Protein AF-A0A6A8DE07-F1 (afdb_monomer_lite)

Foldseek 3Di:
DDDDQDDDDDDPDDPQPKDKDQDAPPDALCVVQVVAPPFDSVNQCVQCVPDDRVDDDHRDIGITGHD

Secondary structure (DSSP, 8-state):
------------S----EEEEEPPTT--HHHHHHHSTT--HHHHHHH-TTS-TTSPPTT-EEEEE--

pLDDT: mean 82.22, std 16.51, range [46.34, 95.56]

InterPro domains:
  IPR018392 LysM domain [PF01476] (21-65)
  IPR018392 LysM domain [PS51782] (19-64)
  IPR018392 LysM domain [SM00257] (20-65)
  IPR018392 LysM domain [cd00118] (19-64)
  IPR036779 LysM domain superfamily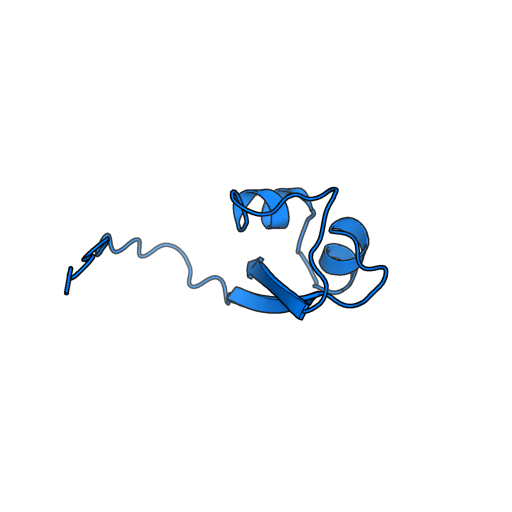 [G3DSA:3.10.350.10] (19-65)
  IPR036779 LysM domain superfamily [SSF54106] (19-65)

Structure (mmCIF, N/CA/C/O backbone):
data_AF-A0A6A8DE07-F1
#
_entry.id   AF-A0A6A8DE07-F1
#
loop_
_atom_site.group_PDB
_atom_site.id
_atom_site.type_symbol
_atom_site.label_atom_id
_atom_site.label_alt_id
_atom_site.label_comp_id
_atom_site.label_asym_id
_atom_site.label_entity_id
_atom_site.label_seq_id
_atom_site.pdbx_PDB_ins_code
_atom_site.Cartn_x
_atom_site.Cartn_y
_atom_site.Cartn_z
_atom_site.occupancy
_atom_site.B_iso_or_equiv
_atom_site.auth_seq_id
_atom_site.auth_comp_id
_atom_site.auth_asym_id
_atom_site.auth_atom_id
_atom_site.pdbx_PDB_model_num
ATOM 1 N N . SER A 1 1 ? -17.875 0.357 -29.305 1.00 46.81 1 SER A N 1
ATOM 2 C CA . SER A 1 1 ? -17.232 0.690 -28.026 1.00 46.81 1 SER A CA 1
ATOM 3 C C . SER A 1 1 ? -15.785 0.286 -28.126 1.00 46.81 1 SER A C 1
ATOM 5 O O . SER A 1 1 ? -15.514 -0.777 -28.671 1.00 46.81 1 SER A O 1
ATOM 7 N N . GLU A 1 2 ? -14.894 1.198 -27.769 1.00 46.34 2 GLU A N 1
ATOM 8 C CA . GLU A 1 2 ? -13.457 1.116 -28.018 1.00 46.34 2 GLU A CA 1
ATOM 9 C C . GLU A 1 2 ? -12.851 -0.150 -27.397 1.00 46.34 2 GLU A C 1
ATOM 11 O O . GLU A 1 2 ? -13.084 -0.453 -26.229 1.00 46.34 2 GLU A O 1
ATOM 16 N N . VAL A 1 3 ? -12.127 -0.917 -28.212 1.00 47.31 3 VAL A N 1
ATOM 17 C CA . VAL A 1 3 ? -11.306 -2.036 -27.751 1.00 47.31 3 VAL A CA 1
ATOM 18 C C . VAL A 1 3 ? -9.936 -1.453 -27.438 1.00 47.31 3 VAL A C 1
ATOM 20 O O . VAL A 1 3 ? -9.175 -1.141 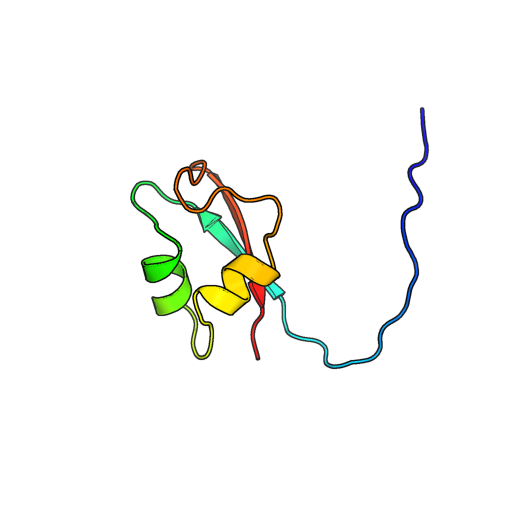-28.352 1.00 47.31 3 VAL A O 1
ATOM 23 N N . THR A 1 4 ? -9.612 -1.305 -26.159 1.00 46.72 4 THR A N 1
ATOM 24 C CA . THR A 1 4 ? -8.261 -0.937 -25.732 1.00 46.72 4 THR A CA 1
ATOM 25 C C . THR A 1 4 ? -7.428 -2.213 -25.632 1.00 46.72 4 THR A C 1
ATOM 27 O O . THR A 1 4 ? -7.414 -2.886 -24.607 1.00 46.72 4 THR A O 1
ATOM 30 N N . VAL A 1 5 ? -6.762 -2.589 -26.727 1.00 55.94 5 VAL A N 1
ATOM 31 C CA . VAL A 1 5 ? -5.685 -3.589 -26.679 1.00 55.94 5 VAL A CA 1
ATOM 32 C C . VAL A 1 5 ? -4.403 -2.872 -26.267 1.00 55.94 5 VAL A C 1
ATOM 34 O O . VAL A 1 5 ? -3.762 -2.241 -27.102 1.00 55.94 5 VAL A O 1
ATOM 37 N N . VAL A 1 6 ? -4.027 -2.970 -24.993 1.00 56.62 6 VAL A N 1
ATOM 38 C CA . VAL A 1 6 ? -2.682 -2.638 -24.493 1.00 56.62 6 VAL A CA 1
ATOM 39 C C . VAL A 1 6 ? -2.412 -3.578 -23.307 1.00 56.62 6 VAL A C 1
ATOM 41 O O . VAL A 1 6 ? -3.167 -3.547 -22.348 1.00 56.62 6 VAL A O 1
ATOM 44 N N . GLY A 1 7 ? -1.436 -4.481 -23.292 1.00 46.56 7 GLY A N 1
ATOM 45 C CA . GLY A 1 7 ? -0.467 -4.867 -24.304 1.00 46.56 7 GLY A CA 1
ATOM 46 C C . GLY A 1 7 ? -0.012 -6.314 -24.078 1.00 46.56 7 GLY A C 1
ATOM 47 O O . GLY A 1 7 ? -0.067 -6.840 -22.971 1.00 46.56 7 GLY A O 1
ATOM 48 N N . ASN A 1 8 ? 0.424 -6.957 -25.158 1.00 57.31 8 ASN A N 1
ATOM 49 C CA . ASN A 1 8 ? 1.159 -8.214 -25.108 1.00 57.31 8 ASN A CA 1
ATOM 50 C C . ASN A 1 8 ? 2.638 -7.901 -25.347 1.00 57.31 8 ASN A C 1
ATOM 52 O O . ASN A 1 8 ? 3.121 -7.965 -26.478 1.00 57.31 8 ASN A O 1
ATOM 56 N N . THR A 1 9 ? 3.344 -7.555 -24.279 1.00 51.94 9 THR A N 1
ATOM 57 C CA . THR A 1 9 ? 4.789 -7.754 -24.185 1.00 51.94 9 THR A CA 1
ATOM 58 C C . THR A 1 9 ? 4.987 -8.826 -23.137 1.00 51.94 9 THR A C 1
ATOM 60 O O . THR A 1 9 ? 4.867 -8.562 -21.945 1.00 51.94 9 THR A O 1
ATOM 63 N N . GLY A 1 10 ? 5.203 -10.055 -23.605 1.00 61.28 10 GLY A N 1
ATOM 64 C CA . GLY A 1 10 ? 5.728 -11.103 -22.753 1.00 61.28 10 GLY A CA 1
ATOM 65 C C . GLY A 1 10 ? 7.070 -10.641 -22.206 1.00 61.28 10 GLY A C 1
ATOM 66 O O . GLY A 1 10 ? 7.988 -10.386 -22.984 1.00 61.28 10 GLY A O 1
ATOM 67 N N . ASP A 1 11 ? 7.151 -10.529 -20.890 1.00 48.16 11 ASP A N 1
ATOM 68 C CA . ASP A 1 11 ? 8.411 -10.558 -20.174 1.00 48.16 11 ASP A CA 1
ATOM 69 C C . ASP A 1 11 ? 8.391 -11.819 -19.317 1.00 48.16 11 ASP A C 1
ATOM 71 O O . ASP A 1 11 ? 7.717 -11.917 -18.295 1.00 48.16 11 ASP A O 1
ATOM 75 N N . SER A 1 12 ? 9.041 -12.855 -19.833 1.00 65.00 12 SER A N 1
ATOM 76 C CA . SER A 1 12 ? 9.356 -14.052 -19.070 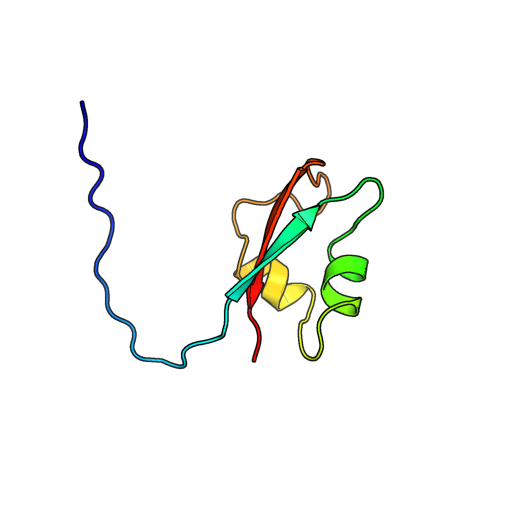1.00 65.00 12 SER A CA 1
ATOM 77 C C . SER A 1 12 ? 10.517 -13.708 -18.142 1.00 65.00 12 SER A C 1
ATOM 79 O O . SER A 1 12 ? 11.675 -13.951 -18.476 1.00 65.00 12 SER A O 1
ATOM 81 N N . GLY A 1 13 ? 10.195 -13.130 -16.991 1.00 53.97 13 GLY A N 1
ATOM 82 C CA . GLY A 1 13 ? 11.148 -12.783 -15.948 1.00 53.97 13 GLY A CA 1
ATOM 83 C C . GLY A 1 13 ? 10.476 -12.901 -14.592 1.00 53.97 13 GLY A C 1
ATOM 84 O O . GLY A 1 13 ? 9.971 -11.910 -14.089 1.00 53.97 13 GLY A O 1
ATOM 85 N N . SER A 1 14 ? 10.478 -14.121 -14.035 1.00 53.12 14 SER A N 1
ATOM 86 C CA . SER A 1 14 ? 9.934 -14.505 -12.717 1.00 53.12 14 SER A CA 1
ATOM 87 C C . SER A 1 14 ? 8.450 -14.184 -12.521 1.00 53.12 14 SER A C 1
ATOM 89 O O . SER A 1 14 ? 8.086 -13.030 -12.339 1.00 53.12 14 SER A O 1
ATOM 91 N N . ASP A 1 15 ? 7.599 -15.215 -12.511 1.00 58.56 15 ASP A N 1
ATOM 92 C CA . ASP A 1 15 ? 6.235 -15.129 -11.979 1.00 58.56 15 ASP A CA 1
ATOM 93 C C . ASP A 1 15 ? 6.311 -14.716 -10.497 1.00 58.56 15 ASP A C 1
ATOM 95 O O . ASP A 1 15 ? 6.312 -15.558 -9.603 1.00 58.56 15 ASP A O 1
ATOM 99 N N . ALA A 1 16 ? 6.462 -13.419 -10.236 1.00 66.06 16 ALA A N 1
ATOM 100 C CA . ALA A 1 16 ? 6.216 -12.845 -8.931 1.00 66.06 16 ALA A CA 1
ATOM 101 C C . ALA A 1 16 ? 4.726 -13.050 -8.680 1.00 66.06 16 ALA A C 1
ATOM 103 O O . ALA A 1 16 ? 3.886 -12.512 -9.412 1.00 66.06 16 ALA A O 1
ATOM 104 N N . ASP A 1 17 ? 4.391 -13.887 -7.703 1.00 84.62 17 ASP A N 1
ATOM 105 C CA . ASP A 1 17 ? 3.007 -14.100 -7.313 1.00 84.62 17 ASP A CA 1
ATOM 106 C C . ASP A 1 17 ? 2.453 -12.755 -6.825 1.00 84.62 17 ASP A C 1
ATOM 108 O O . ASP A 1 17 ? 2.757 -12.290 -5.731 1.00 84.62 17 ASP A O 1
ATOM 112 N N . VAL A 1 18 ? 1.657 -12.074 -7.649 1.00 88.81 18 VAL A N 1
ATOM 113 C CA . VAL A 1 18 ? 1.040 -10.806 -7.247 1.00 88.81 18 VAL A CA 1
ATOM 114 C C . VAL A 1 18 ? -0.258 -11.102 -6.512 1.00 88.81 18 VAL A C 1
ATOM 116 O O . VAL A 1 18 ? -1.185 -11.696 -7.069 1.00 88.81 18 VAL A O 1
ATOM 119 N N . VAL A 1 19 ? -0.367 -10.628 -5.271 1.00 92.62 19 VAL A N 1
ATOM 120 C CA . VAL A 1 19 ? -1.622 -10.660 -4.508 1.00 92.62 19 VAL A CA 1
ATOM 121 C C . VAL A 1 19 ? -2.227 -9.267 -4.407 1.00 92.62 19 VAL A C 1
ATOM 123 O O . VAL A 1 19 ? -1.522 -8.265 -4.394 1.00 92.62 19 VAL A O 1
ATOM 126 N N . TYR A 1 20 ? -3.554 -9.182 -4.330 1.00 93.19 20 TYR A N 1
ATOM 127 C CA . TYR A 1 20 ? -4.254 -7.905 -4.194 1.00 93.19 20 TYR A CA 1
ATOM 128 C C . TYR A 1 20 ? -4.751 -7.714 -2.763 1.00 93.19 20 TYR A C 1
ATOM 130 O O . TYR A 1 20 ? -5.626 -8.444 -2.292 1.00 93.19 20 TYR A O 1
ATOM 138 N N . HIS A 1 21 ? -4.221 -6.702 -2.078 1.00 94.50 21 HIS A N 1
ATOM 139 C CA . HIS A 1 21 ? -4.669 -6.305 -0.748 1.00 94.50 21 HIS A CA 1
ATOM 140 C C . HIS A 1 21 ? -5.820 -5.302 -0.854 1.00 94.50 21 HIS A C 1
ATOM 142 O O . HIS A 1 21 ? -5.701 -4.292 -1.544 1.00 94.50 21 HIS A O 1
ATOM 148 N N . THR A 1 22 ? -6.932 -5.551 -0.156 1.00 95.56 22 THR A N 1
ATOM 149 C CA . THR A 1 22 ? -8.046 -4.589 -0.089 1.00 95.56 22 THR A CA 1
ATOM 150 C C . THR A 1 22 ? -7.833 -3.636 1.076 1.00 95.56 22 THR A C 1
ATOM 152 O O . THR A 1 22 ? -7.924 -4.050 2.231 1.00 95.56 22 THR A O 1
ATOM 155 N N . VAL A 1 23 ? -7.621 -2.359 0.768 1.00 94.00 23 VAL A N 1
ATOM 156 C CA . VAL A 1 23 ? -7.353 -1.301 1.747 1.00 94.00 23 VAL A CA 1
ATOM 157 C C . VAL A 1 23 ? -8.487 -1.202 2.765 1.00 94.00 23 VAL A C 1
ATOM 159 O O . VAL A 1 23 ? -9.651 -0.995 2.408 1.00 94.00 23 VAL A O 1
ATOM 162 N N . GLN A 1 24 ? -8.133 -1.300 4.043 1.00 93.44 24 GLN A N 1
ATOM 163 C CA . GLN A 1 24 ? -9.018 -1.095 5.184 1.00 93.44 24 GLN A CA 1
ATOM 164 C C . GLN A 1 24 ? -8.804 0.288 5.821 1.00 93.44 24 GLN A C 1
ATOM 166 O O . GLN A 1 24 ? -7.754 0.912 5.628 1.00 93.44 24 GLN A O 1
ATOM 171 N N . PRO A 1 25 ? -9.782 0.794 6.600 1.00 93.44 25 PRO A N 1
ATOM 172 C CA . PRO A 1 25 ? -9.621 2.042 7.336 1.00 93.44 25 PRO A CA 1
ATOM 173 C C . PRO A 1 25 ? -8.368 2.022 8.215 1.00 93.44 25 PRO A C 1
ATOM 175 O O . PRO A 1 25 ? -8.199 1.132 9.045 1.00 93.44 25 PRO A O 1
ATOM 178 N N . GLY A 1 26 ? -7.517 3.033 8.042 1.00 89.12 26 GLY A N 1
ATOM 179 C CA . GLY A 1 26 ? -6.284 3.193 8.807 1.00 89.12 26 GLY A CA 1
ATOM 180 C C . GLY A 1 26 ? -5.050 2.545 8.187 1.00 89.12 26 GLY A C 1
ATOM 181 O O . GLY A 1 26 ? -3.973 2.807 8.696 1.00 89.12 26 GLY A O 1
ATOM 182 N N . ASN A 1 27 ? -5.169 1.776 7.096 1.00 92.19 27 ASN A N 1
ATOM 183 C CA . ASN A 1 27 ? -3.988 1.226 6.435 1.00 92.19 27 ASN A CA 1
ATOM 184 C C . ASN A 1 27 ? -3.097 2.309 5.825 1.00 92.19 27 ASN A C 1
ATOM 186 O O . ASN A 1 27 ? -3.560 3.274 5.217 1.00 92.19 27 ASN A O 1
ATOM 190 N N . THR A 1 28 ? -1.800 2.051 5.912 1.00 92.44 28 THR A N 1
ATOM 191 C CA . THR A 1 28 ? -0.729 2.759 5.214 1.00 92.44 28 THR A CA 1
ATOM 192 C C . THR A 1 28 ? 0.111 1.768 4.409 1.00 92.44 28 THR A C 1
ATOM 194 O O . THR A 1 28 ? 0.107 0.573 4.697 1.00 92.44 28 THR A O 1
ATOM 197 N N . PHE A 1 29 ? 0.885 2.241 3.427 1.00 91.94 29 PHE A N 1
ATOM 198 C CA . PHE A 1 29 ? 1.831 1.378 2.700 1.00 91.94 29 PHE A CA 1
ATOM 199 C C . PHE A 1 29 ? 2.840 0.698 3.639 1.00 91.94 29 PHE A C 1
ATOM 201 O O . PHE A 1 29 ? 3.164 -0.465 3.433 1.00 91.94 29 PHE A O 1
ATOM 208 N N . ASN A 1 30 ? 3.281 1.389 4.698 1.00 93.12 30 ASN A N 1
ATOM 209 C CA . ASN A 1 30 ? 4.169 0.819 5.717 1.00 93.12 30 ASN A CA 1
ATOM 210 C C . ASN A 1 30 ? 3.531 -0.385 6.420 1.00 93.12 30 ASN A C 1
ATOM 212 O O . ASN A 1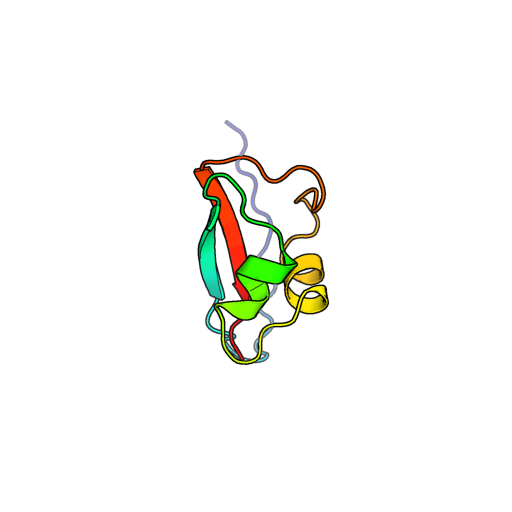 30 ? 4.170 -1.422 6.580 1.00 93.12 30 ASN A O 1
ATOM 216 N N . GLU A 1 31 ? 2.271 -0.251 6.839 1.00 93.81 31 GLU A N 1
ATOM 217 C CA . GLU A 1 31 ? 1.554 -1.343 7.499 1.00 93.81 31 GLU A CA 1
ATOM 218 C C . GLU A 1 31 ? 1.248 -2.477 6.5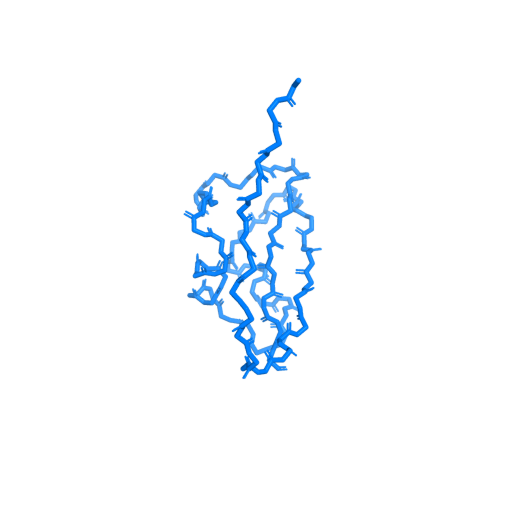27 1.00 93.81 31 GLU A C 1
ATOM 220 O O . GLU A 1 31 ? 1.447 -3.634 6.881 1.00 93.81 31 GLU A O 1
ATOM 225 N N . ILE A 1 32 ? 0.827 -2.162 5.298 1.00 92.56 32 ILE A N 1
ATOM 226 C CA . ILE A 1 32 ? 0.569 -3.167 4.263 1.00 92.56 32 ILE A CA 1
ATOM 227 C C . ILE A 1 32 ? 1.851 -3.957 3.984 1.00 92.56 32 ILE A C 1
ATOM 229 O O . ILE A 1 32 ? 1.820 -5.176 4.087 1.00 92.56 32 ILE A O 1
ATOM 233 N N . ALA A 1 33 ? 2.984 -3.295 3.730 1.00 93.06 33 ALA A N 1
ATOM 234 C CA . ALA A 1 33 ? 4.271 -3.962 3.516 1.00 93.06 33 ALA A CA 1
ATOM 235 C C . ALA A 1 33 ? 4.650 -4.866 4.698 1.00 93.06 33 ALA A C 1
ATOM 237 O O . ALA A 1 33 ? 5.050 -6.003 4.496 1.00 93.06 33 ALA A O 1
ATOM 238 N N . SER A 1 34 ? 4.436 -4.414 5.940 1.00 93.88 34 SER A N 1
ATOM 239 C CA . SER A 1 34 ? 4.761 -5.209 7.135 1.00 93.88 34 SER A CA 1
ATOM 240 C C . SER A 1 34 ? 3.938 -6.494 7.304 1.00 93.88 34 SER A C 1
ATOM 242 O O . SER A 1 34 ? 4.316 -7.355 8.095 1.00 93.88 34 SER A O 1
ATOM 244 N N . VAL A 1 35 ? 2.814 -6.622 6.590 1.00 93.62 35 VAL A N 1
ATOM 245 C CA . VAL A 1 35 ? 1.968 -7.826 6.596 1.00 93.62 35 VAL A CA 1
ATOM 246 C C . VAL A 1 35 ? 2.497 -8.896 5.637 1.00 93.62 35 VAL A C 1
ATOM 248 O O . VAL A 1 35 ? 2.194 -10.072 5.834 1.00 93.62 35 VAL A O 1
ATOM 251 N N . TYR A 1 36 ? 3.271 -8.517 4.617 1.00 92.31 36 TYR A N 1
ATOM 252 C CA . TYR A 1 36 ? 3.753 -9.428 3.583 1.00 92.31 36 TYR A CA 1
ATOM 253 C C . TYR A 1 36 ? 5.260 -9.660 3.716 1.00 92.31 36 TYR A C 1
ATOM 255 O O . TYR A 1 36 ? 6.062 -8.728 3.687 1.00 92.31 36 TYR A O 1
ATOM 263 N N . ASP A 1 37 ? 5.650 -10.926 3.857 1.00 90.56 37 ASP A N 1
ATOM 264 C CA . ASP A 1 37 ? 7.053 -11.304 3.992 1.00 90.56 37 ASP A CA 1
ATOM 265 C C . ASP A 1 37 ? 7.856 -10.929 2.744 1.00 90.56 37 ASP A C 1
ATOM 267 O O . ASP A 1 37 ? 7.500 -11.280 1.621 1.00 90.56 37 ASP A O 1
ATOM 271 N N . GLY A 1 38 ? 8.969 -10.227 2.958 1.00 89.25 38 GLY A N 1
ATOM 272 C CA . GLY A 1 38 ? 9.886 -9.850 1.885 1.00 89.25 38 GLY A CA 1
ATOM 273 C C . GLY A 1 38 ? 9.388 -8.726 0.978 1.00 89.25 38 GLY A C 1
ATOM 274 O O . GLY A 1 38 ? 10.044 -8.478 -0.025 1.00 89.25 38 GLY A O 1
ATOM 275 N N . VAL A 1 39 ? 8.286 -8.051 1.329 1.00 92.69 39 VAL A N 1
ATOM 276 C CA . VAL A 1 39 ? 7.766 -6.896 0.589 1.00 92.69 39 VAL A CA 1
ATOM 277 C C . VAL A 1 39 ? 8.178 -5.600 1.273 1.00 92.69 39 VAL A C 1
ATOM 279 O O . VAL A 1 39 ? 7.964 -5.390 2.468 1.00 92.69 39 VAL A O 1
ATOM 282 N N . THR A 1 40 ? 8.744 -4.691 0.494 1.00 94.06 40 THR A N 1
ATOM 283 C CA . THR A 1 40 ? 9.128 -3.350 0.924 1.00 94.06 40 THR A CA 1
ATOM 284 C C . THR A 1 40 ? 8.140 -2.300 0.428 1.00 94.06 40 THR A C 1
ATOM 286 O O . THR A 1 40 ? 7.383 -2.492 -0.521 1.00 94.06 40 THR A O 1
ATOM 289 N N . VAL A 1 41 ? 8.152 -1.137 1.077 1.00 92.75 41 VAL A N 1
ATOM 290 C CA . VAL A 1 41 ? 7.322 0.004 0.667 1.00 92.75 41 VAL A CA 1
ATOM 291 C C . VAL A 1 41 ? 7.696 0.480 -0.735 1.00 92.75 41 VAL A C 1
ATOM 293 O O . VAL A 1 41 ? 6.804 0.825 -1.503 1.00 92.75 41 VAL A O 1
ATOM 296 N N . ASP A 1 42 ? 8.983 0.456 -1.083 1.00 92.94 42 ASP A N 1
ATOM 297 C CA . ASP A 1 42 ? 9.457 0.853 -2.410 1.00 92.94 42 ASP A CA 1
ATOM 298 C C . ASP A 1 42 ? 8.930 -0.096 -3.499 1.00 92.94 42 ASP A C 1
ATOM 300 O O . ASP A 1 42 ? 8.443 0.376 -4.525 1.00 92.94 42 ASP A O 1
ATOM 304 N N . GLU A 1 43 ? 8.910 -1.412 -3.250 1.00 92.31 43 GLU A N 1
ATOM 305 C CA . GLU A 1 43 ? 8.294 -2.393 -4.161 1.00 92.31 43 GLU A CA 1
ATOM 306 C C . GLU A 1 43 ? 6.784 -2.165 -4.313 1.00 92.31 43 GLU A C 1
ATOM 308 O O . GLU A 1 43 ? 6.248 -2.250 -5.418 1.00 92.31 43 GLU A O 1
ATOM 313 N N . LEU A 1 44 ? 6.083 -1.812 -3.229 1.00 92.50 44 LEU A N 1
ATOM 314 C CA . LEU A 1 44 ? 4.670 -1.443 -3.317 1.00 92.50 44 LEU A CA 1
ATOM 315 C C . LEU A 1 44 ? 4.459 -0.178 -4.156 1.00 92.50 44 LEU A C 1
ATOM 317 O O . LEU A 1 44 ? 3.500 -0.114 -4.924 1.00 92.50 44 LEU A O 1
ATOM 321 N N . ILE A 1 45 ? 5.317 0.834 -4.016 1.00 93.00 45 ILE A N 1
ATOM 322 C CA . ILE A 1 45 ? 5.239 2.075 -4.801 1.00 93.00 45 ILE A CA 1
ATOM 323 C C . ILE A 1 45 ? 5.477 1.777 -6.284 1.00 93.00 45 ILE A C 1
ATOM 325 O O . ILE A 1 45 ? 4.718 2.249 -7.132 1.00 93.00 45 ILE A O 1
ATOM 329 N N . GLU A 1 46 ? 6.488 0.966 -6.594 1.00 92.25 46 GLU A N 1
ATOM 330 C CA . GLU A 1 46 ? 6.826 0.585 -7.965 1.00 92.25 46 GLU A CA 1
ATOM 331 C C . GLU A 1 46 ? 5.715 -0.246 -8.623 1.00 92.25 46 GLU A C 1
ATOM 333 O O . GLU A 1 46 ? 5.347 0.013 -9.770 1.00 92.25 46 GLU A O 1
ATOM 338 N N . ALA A 1 47 ? 5.106 -1.176 -7.881 1.00 90.94 47 ALA A N 1
ATOM 339 C CA . ALA A 1 47 ? 3.982 -1.980 -8.357 1.00 90.94 47 ALA A CA 1
ATOM 340 C C . ALA A 1 47 ? 2.672 -1.180 -8.507 1.00 90.94 47 ALA A C 1
ATOM 342 O O . ALA A 1 47 ? 1.769 -1.601 -9.233 1.00 90.94 47 ALA A O 1
ATOM 343 N N . ASN A 1 48 ? 2.544 -0.025 -7.840 1.00 92.19 48 ASN A N 1
ATOM 344 C CA . ASN A 1 48 ? 1.317 0.777 -7.810 1.00 92.19 48 ASN A CA 1
ATOM 345 C C . ASN A 1 48 ? 1.561 2.254 -8.187 1.00 92.19 48 ASN A C 1
ATOM 347 O O . ASN A 1 48 ? 1.193 3.150 -7.424 1.00 92.19 48 ASN A O 1
ATOM 351 N N . PRO A 1 49 ? 2.078 2.556 -9.395 1.00 90.75 49 PRO A N 1
ATOM 352 C CA . PRO A 1 49 ? 2.476 3.916 -9.784 1.00 90.75 49 PRO A CA 1
ATOM 353 C C . PRO A 1 49 ? 1.308 4.914 -9.867 1.00 90.75 49 PRO A C 1
ATOM 355 O O . PRO A 1 49 ? 1.520 6.122 -9.921 1.00 90.75 49 PRO A O 1
ATOM 358 N N . ASN A 1 50 ? 0.068 4.416 -9.890 1.00 88.69 50 ASN A N 1
ATOM 359 C CA . ASN A 1 50 ? -1.151 5.223 -9.957 1.00 88.69 50 ASN A CA 1
ATOM 360 C C . ASN A 1 50 ? -1.846 5.389 -8.593 1.00 88.69 50 ASN A C 1
ATOM 362 O O . ASN A 1 50 ? -2.930 5.969 -8.534 1.00 88.69 50 ASN A O 1
ATOM 366 N N . VAL A 1 51 ? -1.274 4.849 -7.512 1.00 89.94 51 VAL A N 1
ATOM 367 C CA . VAL A 1 51 ? -1.841 4.938 -6.162 1.00 89.94 51 VAL A CA 1
ATOM 368 C C . VAL A 1 51 ? -1.165 6.068 -5.394 1.00 89.94 51 VAL A C 1
ATOM 370 O O . VAL A 1 51 ? 0.057 6.128 -5.291 1.00 89.94 51 VAL A O 1
ATOM 373 N N . ASP A 1 52 ? -1.972 6.958 -4.815 1.00 88.81 52 ASP A N 1
ATOM 374 C CA . ASP A 1 52 ? -1.477 7.970 -3.885 1.00 88.81 52 ASP A CA 1
ATOM 375 C C . ASP A 1 52 ? -1.229 7.337 -2.509 1.00 88.81 52 ASP A C 1
ATOM 377 O O . ASP A 1 52 ? -2.162 6.967 -1.791 1.00 88.81 52 ASP A O 1
ATOM 381 N N . ILE A 1 53 ? 0.043 7.234 -2.128 1.00 85.06 53 ILE A N 1
ATOM 382 C CA . ILE A 1 53 ? 0.480 6.659 -0.850 1.00 85.06 53 ILE A CA 1
ATOM 383 C C . ILE A 1 53 ? -0.016 7.440 0.374 1.00 85.06 53 ILE A C 1
ATOM 385 O O . ILE A 1 53 ? -0.103 6.875 1.464 1.00 85.06 53 ILE A O 1
ATOM 389 N N .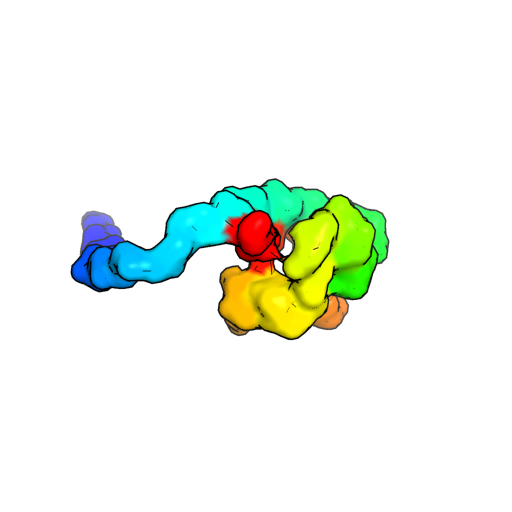 TYR A 1 54 ? -0.340 8.727 0.212 1.00 86.56 54 TYR A N 1
ATOM 390 C CA . TYR A 1 54 ? -0.868 9.576 1.280 1.00 86.56 54 TYR A CA 1
ATOM 391 C C . TYR A 1 54 ? -2.398 9.575 1.323 1.00 86.56 54 TYR A C 1
ATOM 393 O O . TYR A 1 54 ? -2.985 10.044 2.300 1.00 86.56 54 TYR A O 1
ATOM 401 N N . SER A 1 55 ? -3.049 9.047 0.284 1.00 87.88 55 SER A N 1
ATOM 402 C CA . SER A 1 55 ? -4.503 9.012 0.154 1.00 87.88 55 SER A CA 1
ATOM 403 C C . SER A 1 55 ? -4.980 7.655 -0.355 1.00 87.88 55 SER A C 1
ATOM 405 O O . SER A 1 55 ? -5.507 7.498 -1.458 1.00 87.88 55 SER A O 1
ATOM 407 N N . LEU A 1 56 ? -4.806 6.645 0.496 1.00 89.38 56 LEU A N 1
ATOM 408 C CA . LEU A 1 56 ? -5.346 5.318 0.250 1.00 89.38 56 LEU A CA 1
ATOM 409 C C . LEU A 1 56 ? -6.877 5.328 0.337 1.00 89.38 56 LEU A C 1
ATOM 411 O O . LEU A 1 56 ? -7.468 5.668 1.365 1.00 89.38 56 LEU A O 1
ATOM 415 N N . ASN A 1 57 ? -7.525 4.919 -0.752 1.00 90.00 57 ASN A N 1
ATOM 416 C CA . ASN A 1 57 ? -8.977 4.833 -0.818 1.00 90.00 57 ASN A CA 1
ATOM 417 C C . ASN A 1 57 ? -9.446 3.533 -0.157 1.00 90.00 57 ASN A C 1
ATOM 419 O O . ASN A 1 57 ? -9.108 2.439 -0.595 1.00 90.00 57 ASN A O 1
ATOM 423 N N . ILE A 1 58 ? -10.258 3.633 0.893 1.00 92.25 58 ILE A N 1
ATOM 424 C CA . ILE A 1 58 ? -10.809 2.449 1.564 1.00 92.25 58 ILE A CA 1
ATOM 425 C C . ILE A 1 58 ? -11.630 1.625 0.563 1.00 92.25 58 ILE A C 1
ATOM 427 O O . ILE A 1 58 ? -12.475 2.161 -0.154 1.00 92.25 58 ILE A O 1
ATOM 431 N N . GLY A 1 59 ? -11.384 0.315 0.531 1.00 91.62 59 GLY A N 1
ATOM 432 C CA . GLY A 1 59 ? -12.001 -0.614 -0.414 1.00 91.62 59 GLY A CA 1
ATOM 433 C C . GLY A 1 59 ? -11.307 -0.694 -1.776 1.00 91.62 59 GLY A C 1
ATOM 434 O O . GLY A 1 59 ? -11.694 -1.541 -2.580 1.00 91.62 59 GLY A O 1
ATOM 435 N N . SER A 1 60 ? -10.286 0.129 -2.050 1.00 91.56 60 SER A N 1
ATOM 436 C CA . SER A 1 60 ? -9.451 -0.052 -3.241 1.00 91.56 60 SER A CA 1
ATOM 437 C C . SER A 1 60 ? -8.497 -1.232 -3.078 1.00 91.56 60 SER A C 1
ATOM 439 O O . SER A 1 60 ? -8.226 -1.690 -1.966 1.00 91.56 60 SER A O 1
ATOM 441 N N . GLN A 1 61 ? -7.962 -1.708 -4.199 1.00 92.94 61 GLN A N 1
ATOM 442 C CA . GLN A 1 61 ? -6.970 -2.777 -4.223 1.00 92.94 61 GLN A CA 1
ATOM 443 C C . GLN A 1 61 ? -5.568 -2.207 -4.443 1.00 92.94 61 GLN A C 1
ATOM 445 O O . GLN A 1 61 ? -5.391 -1.301 -5.255 1.00 92.94 61 GLN A O 1
ATOM 450 N N . VAL A 1 62 ? -4.592 -2.756 -3.723 1.00 93.31 62 VAL A N 1
ATOM 451 C CA . VAL A 1 62 ? -3.156 -2.504 -3.894 1.00 93.31 62 VAL A CA 1
ATOM 452 C C . VAL A 1 62 ? -2.514 -3.810 -4.351 1.00 93.31 62 VAL A C 1
ATOM 454 O O . VAL A 1 62 ? -2.763 -4.857 -3.751 1.00 93.31 62 VAL A O 1
ATOM 457 N N . ALA A 1 63 ? -1.731 -3.757 -5.424 1.00 94.00 63 ALA A N 1
ATOM 458 C CA . ALA A 1 63 ? -0.952 -4.887 -5.908 1.00 94.00 63 ALA A CA 1
ATOM 459 C C . ALA A 1 63 ? 0.262 -5.106 -4.999 1.00 94.00 63 ALA A C 1
ATOM 461 O O . ALA A 1 63 ? 0.997 -4.166 -4.704 1.00 94.00 63 ALA A O 1
ATOM 462 N N . ILE A 1 64 ? 0.466 -6.336 -4.551 1.00 93.44 64 ILE A N 1
ATOM 463 C CA . ILE A 1 64 ? 1.558 -6.729 -3.669 1.00 93.44 64 ILE A CA 1
ATOM 464 C C . ILE A 1 64 ? 2.433 -7.717 -4.449 1.00 93.44 64 ILE A C 1
ATOM 466 O O . ILE A 1 64 ? 1.979 -8.841 -4.682 1.00 93.44 64 ILE A O 1
ATOM 470 N N . PRO A 1 65 ? 3.637 -7.322 -4.894 1.00 89.94 65 PRO A N 1
ATOM 471 C CA . PRO A 1 65 ? 4.554 -8.233 -5.565 1.00 89.94 65 PRO A CA 1
ATOM 472 C C . PRO A 1 65 ? 5.187 -9.161 -4.522 1.00 89.94 65 PRO A C 1
ATOM 474 O O . PRO A 1 65 ? 5.922 -8.692 -3.658 1.00 89.94 65 PRO A O 1
ATOM 477 N N . LEU A 1 66 ? 4.867 -10.457 -4.554 1.00 85.12 66 LEU A N 1
ATOM 478 C CA . LEU A 1 66 ? 5.553 -11.445 -3.719 1.00 85.12 66 LEU A CA 1
ATOM 479 C C . LEU A 1 66 ? 6.798 -11.960 -4.451 1.00 85.12 66 LEU A C 1
ATOM 481 O O . LEU A 1 66 ? 6.765 -12.170 -5.665 1.00 85.12 66 LEU A O 1
ATOM 485 N N . ASN A 1 67 ? 7.877 -12.143 -3.690 1.00 72.00 67 ASN A N 1
ATOM 486 C CA . ASN A 1 67 ? 9.171 -12.653 -4.150 1.00 72.00 67 ASN A CA 1
ATOM 487 C C . ASN A 1 67 ? 9.264 -14.183 -4.055 1.00 72.00 67 ASN A C 1
ATOM 489 O O . ASN A 1 67 ? 8.679 -14.755 -3.105 1.00 72.00 67 ASN A O 1
#

Sequence (67 aa):
SEVTVVGNTGDSGSDADVVYHTVQPGNTFNEIASVYDGVTVDELIEANPNVDIYSLNIGSQVAIPLN

Radius of gyration: 13.77 Å; chains: 1; bounding box: 28×25×37 Å

Organism: NCBI:txid930132